Protein AF-R1EPR3-F1 (afdb_monomer_lite)

pLDDT: mean 77.54, std 15.3, range [40.56, 91.56]

Sequence (99 aa):
MSYSTKSEIQRMVKAALKPLYLKNEVSKDEYTDINMNISRRMYERIGDAASLADQRTREKWQQIATEEVDKAVKAVKTDGFSPRAESSTSEGVSLVNGS

Organism: Botryosphaeria parva (strain UCR-NP2) (NCBI:txid1287680)

Secondary structure (DSSP, 8-state):
--HHHHHHHHHHHHHHHHHHHHTTSS-HHHHHHHHHHHHHHHHHHHHHTT-TTSHHHHHHHHHHHHHHHHHHHHHHHH---------------------

Structure (mmCIF, N/CA/C/O backbone):
data_AF-R1EPR3-F1
#
_entry.id   AF-R1EPR3-F1
#
loop_
_atom_site.group_PDB
_atom_site.id
_atom_site.type_symbol
_atom_site.label_atom_id
_atom_site.label_alt_id
_atom_site.label_comp_id
_atom_site.label_asym_id
_atom_site.label_entity_id
_atom_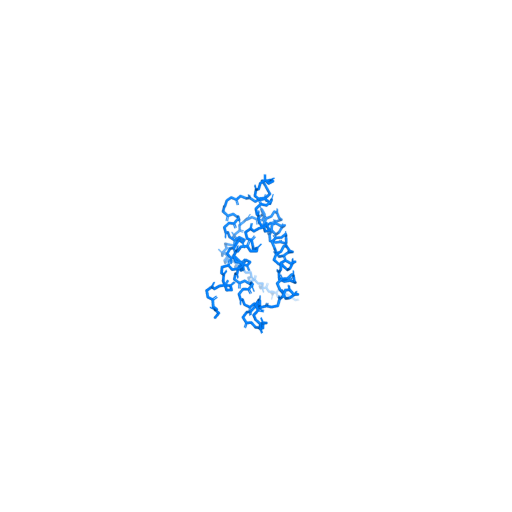site.label_seq_id
_atom_site.pdbx_PDB_ins_code
_atom_site.Cartn_x
_atom_site.Cartn_y
_atom_site.Cartn_z
_atom_site.occupancy
_atom_site.B_iso_or_equiv
_atom_site.auth_seq_id
_atom_site.auth_comp_id
_atom_site.auth_asym_id
_atom_site.auth_atom_id
_atom_site.pdbx_PDB_model_num
ATOM 1 N N . MET A 1 1 ? 18.721 -7.107 -6.214 1.00 60.59 1 MET A N 1
ATOM 2 C CA . MET A 1 1 ? 17.943 -5.853 -6.083 1.00 60.59 1 MET A CA 1
ATOM 3 C C . MET A 1 1 ? 18.691 -4.877 -5.181 1.00 60.59 1 MET A C 1
ATOM 5 O O . MET A 1 1 ? 19.071 -5.281 -4.083 1.00 60.59 1 MET A O 1
ATOM 9 N N . SER A 1 2 ? 18.932 -3.643 -5.632 1.00 66.12 2 SER A N 1
ATOM 10 C CA . SER A 1 2 ? 19.706 -2.635 -4.887 1.00 66.12 2 SER A CA 1
ATOM 11 C C . SER A 1 2 ? 19.004 -2.166 -3.610 1.00 66.12 2 SER A C 1
ATOM 13 O O . SER A 1 2 ? 17.774 -2.169 -3.528 1.00 66.12 2 SER A O 1
ATOM 15 N N . TYR A 1 3 ? 19.788 -1.722 -2.623 1.00 68.44 3 TYR A N 1
ATOM 16 C CA . TYR A 1 3 ? 19.282 -1.204 -1.346 1.00 68.44 3 TYR A CA 1
ATOM 17 C C . TYR A 1 3 ? 18.297 -0.041 -1.544 1.00 68.44 3 TYR A C 1
ATOM 19 O O . TYR A 1 3 ? 17.219 -0.044 -0.958 1.00 68.44 3 TYR A O 1
ATOM 27 N N . SER A 1 4 ? 18.598 0.878 -2.467 1.00 75.06 4 SER A N 1
ATOM 28 C CA . SER A 1 4 ? 17.740 2.025 -2.790 1.00 75.06 4 SER A CA 1
ATOM 29 C C . SER A 1 4 ? 16.340 1.613 -3.253 1.00 75.06 4 SER A C 1
ATOM 31 O O . SER A 1 4 ? 15.354 2.184 -2.799 1.00 75.06 4 SER A O 1
ATOM 33 N N . THR A 1 5 ? 16.230 0.576 -4.089 1.00 79.31 5 THR A N 1
ATOM 34 C CA . THR A 1 5 ? 14.937 0.039 -4.545 1.00 79.31 5 THR A CA 1
ATOM 35 C C . THR A 1 5 ? 14.155 -0.563 -3.383 1.00 79.31 5 THR A C 1
ATOM 37 O O . THR A 1 5 ? 12.953 -0.338 -3.271 1.00 79.31 5 THR A O 1
ATOM 40 N N . LYS A 1 6 ? 14.835 -1.278 -2.477 1.00 80.56 6 LYS A N 1
ATOM 41 C CA . LYS A 1 6 ? 14.188 -1.854 -1.294 1.00 80.56 6 LYS A CA 1
ATOM 42 C C . LYS A 1 6 ? 13.630 -0.773 -0.368 1.00 80.56 6 LYS A C 1
ATOM 44 O O . LYS A 1 6 ? 12.477 -0.852 0.048 1.00 80.56 6 LYS A O 1
ATOM 49 N N . SER A 1 7 ? 14.421 0.261 -0.091 1.00 84.44 7 SER A N 1
ATOM 50 C CA . SER A 1 7 ? 14.004 1.390 0.743 1.00 84.44 7 SER A CA 1
ATOM 51 C C . SER A 1 7 ? 12.894 2.228 0.106 1.00 84.44 7 SER A C 1
ATOM 53 O O . SER A 1 7 ? 12.068 2.788 0.827 1.00 84.44 7 SER A O 1
ATOM 55 N N . GLU A 1 8 ? 12.859 2.333 -1.225 1.00 85.69 8 GLU A N 1
ATOM 56 C CA . GLU A 1 8 ? 11.770 2.998 -1.949 1.00 85.69 8 GLU A CA 1
ATOM 57 C C . GLU A 1 8 ? 10.459 2.221 -1.773 1.00 85.69 8 GLU A C 1
ATOM 59 O O . GLU A 1 8 ? 9.487 2.774 -1.270 1.00 85.69 8 GLU A O 1
ATOM 64 N N . ILE A 1 9 ? 10.462 0.913 -2.056 1.00 86.50 9 ILE A N 1
ATOM 65 C CA . ILE A 1 9 ? 9.286 0.039 -1.902 1.00 86.50 9 ILE A CA 1
ATOM 66 C C . ILE A 1 9 ? 8.743 0.105 -0.474 1.00 86.50 9 ILE A C 1
ATOM 68 O O . ILE A 1 9 ? 7.547 0.313 -0.275 1.00 86.50 9 ILE A O 1
ATOM 72 N N . GLN A 1 10 ? 9.617 0.004 0.531 1.00 87.88 10 GLN A N 1
ATOM 73 C CA . GLN A 1 10 ? 9.196 0.123 1.927 1.00 87.88 10 GLN A CA 1
ATOM 74 C C . GLN A 1 10 ? 8.531 1.467 2.229 1.00 87.88 10 GLN A C 1
ATOM 76 O O . GLN A 1 10 ? 7.561 1.509 2.984 1.00 87.88 10 GLN A O 1
ATOM 81 N N . ARG A 1 11 ? 9.032 2.573 1.666 1.00 88.75 11 ARG A N 1
ATOM 82 C CA . ARG A 1 11 ? 8.404 3.890 1.837 1.00 88.75 11 ARG A CA 1
ATOM 83 C C . ARG A 1 11 ? 7.026 3.940 1.181 1.00 88.75 11 ARG A C 1
ATOM 85 O O . ARG A 1 11 ? 6.098 4.436 1.813 1.00 88.75 11 ARG A O 1
ATOM 92 N N . MET A 1 12 ? 6.876 3.378 -0.017 1.00 89.88 12 MET A N 1
ATOM 93 C CA . MET A 1 12 ? 5.605 3.341 -0.752 1.00 89.88 12 MET A CA 1
ATOM 94 C C . MET A 1 12 ? 4.533 2.543 0.001 1.00 89.88 12 MET A C 1
ATOM 96 O O . MET A 1 12 ? 3.410 3.021 0.161 1.00 89.88 12 MET A O 1
ATOM 100 N N . VAL A 1 13 ? 4.891 1.363 0.519 1.00 90.69 13 VAL A N 1
ATOM 101 C CA . VAL A 1 13 ? 3.980 0.496 1.287 1.00 90.69 13 VAL A CA 1
ATOM 102 C C . VAL A 1 13 ? 3.591 1.147 2.616 1.00 90.69 13 VAL A C 1
ATOM 104 O O . VAL A 1 13 ? 2.409 1.217 2.949 1.00 90.69 13 VAL A O 1
ATOM 107 N N . LYS A 1 14 ? 4.557 1.716 3.351 1.00 91.12 14 LYS A N 1
ATOM 108 C CA . LYS A 1 14 ? 4.275 2.460 4.591 1.00 91.12 14 LYS A CA 1
ATOM 109 C C . LYS A 1 14 ? 3.375 3.671 4.348 1.00 91.12 14 LYS A C 1
ATOM 111 O O . LYS A 1 14 ? 2.505 3.944 5.168 1.00 91.12 14 LYS A O 1
ATOM 116 N N . ALA A 1 15 ? 3.571 4.399 3.247 1.00 91.31 15 ALA A N 1
ATOM 117 C CA . ALA A 1 15 ? 2.736 5.547 2.899 1.00 91.31 15 ALA A CA 1
ATOM 118 C C . ALA A 1 15 ? 1.276 5.140 2.645 1.00 91.31 15 ALA A C 1
ATOM 120 O O . ALA A 1 15 ? 0.377 5.853 3.082 1.00 91.31 15 ALA A O 1
ATOM 121 N N . ALA A 1 16 ? 1.047 3.982 2.017 1.00 91.00 16 ALA A N 1
ATOM 122 C CA . ALA A 1 16 ? -0.289 3.425 1.813 1.00 91.00 16 ALA A CA 1
ATOM 123 C C . ALA A 1 16 ? -0.928 2.911 3.118 1.00 91.00 16 ALA A C 1
ATOM 125 O O . ALA A 1 16 ? -2.115 3.120 3.349 1.00 91.00 16 ALA A O 1
ATOM 126 N N . LEU A 1 17 ? -0.143 2.288 4.003 1.00 88.88 17 LEU A N 1
ATOM 127 C CA . LEU A 1 17 ? -0.640 1.750 5.276 1.00 88.88 17 LEU A CA 1
ATOM 128 C C . LEU A 1 17 ? -0.902 2.816 6.346 1.00 88.88 17 LEU A C 1
ATOM 130 O O . LEU A 1 17 ? -1.816 2.672 7.156 1.00 88.88 17 LEU A O 1
ATOM 134 N N . LYS A 1 18 ? -0.110 3.893 6.375 1.00 90.12 18 LYS A N 1
ATOM 135 C CA . LYS A 1 18 ? -0.209 4.960 7.381 1.00 90.12 18 LYS A CA 1
ATOM 136 C C . LYS A 1 18 ? -1.631 5.522 7.557 1.00 90.12 18 LYS A C 1
ATOM 138 O O . LYS A 1 18 ? -2.075 5.575 8.703 1.00 90.12 18 LYS A O 1
ATOM 143 N N . PRO A 1 19 ? -2.368 5.935 6.506 1.00 90.88 19 PRO A N 1
ATOM 144 C CA . PRO A 1 19 ? -3.731 6.438 6.676 1.00 90.88 19 PRO A CA 1
ATOM 145 C C . PRO A 1 19 ? -4.698 5.385 7.232 1.00 90.88 19 PRO A C 1
ATOM 147 O O . PRO A 1 19 ? -5.620 5.754 7.948 1.00 90.88 19 PRO A O 1
ATOM 150 N N . LEU A 1 20 ? -4.487 4.097 6.954 1.00 89.00 20 LEU A N 1
ATOM 151 C CA . LEU A 1 20 ? -5.343 3.009 7.444 1.00 89.00 20 LEU A CA 1
ATOM 152 C C . LEU A 1 20 ? -5.112 2.756 8.936 1.00 89.00 20 LEU A C 1
ATOM 154 O O . LEU A 1 20 ? -6.063 2.615 9.699 1.00 89.00 20 LEU A O 1
ATOM 158 N N . TYR A 1 21 ? -3.850 2.799 9.370 1.00 89.75 21 TYR A N 1
ATOM 159 C CA . TYR A 1 21 ? -3.500 2.724 10.788 1.00 89.75 21 TYR A CA 1
ATOM 160 C C . TYR A 1 21 ? -4.061 3.916 11.573 1.00 89.75 21 TYR A C 1
ATOM 162 O O . TYR A 1 21 ? -4.648 3.746 12.635 1.00 89.75 21 TYR A O 1
ATOM 170 N N . LEU A 1 22 ? -3.955 5.132 11.021 1.00 90.06 22 LEU A N 1
ATOM 171 C CA . LEU A 1 22 ? -4.525 6.337 11.639 1.00 90.06 22 LEU A CA 1
ATOM 172 C C . LEU A 1 22 ? -6.056 6.280 11.753 1.00 90.06 22 LEU A C 1
ATOM 174 O O . LEU A 1 22 ? -6.622 6.838 12.689 1.00 90.06 22 LEU A O 1
ATOM 178 N N . LYS A 1 23 ? -6.724 5.594 10.822 1.00 89.81 23 LYS A N 1
ATOM 179 C CA . LYS A 1 23 ? -8.171 5.349 10.855 1.00 89.81 23 LYS A CA 1
ATOM 180 C C . LYS A 1 23 ? -8.575 4.175 11.757 1.00 89.81 23 LYS A C 1
ATOM 182 O O . LYS A 1 23 ? -9.762 3.879 11.828 1.00 89.81 23 LYS A O 1
ATOM 187 N N . ASN A 1 24 ? -7.627 3.523 12.441 1.00 86.50 24 ASN A N 1
ATOM 188 C CA . ASN A 1 24 ? -7.844 2.286 13.204 1.00 86.50 24 ASN A CA 1
ATOM 189 C C . ASN A 1 24 ? -8.485 1.166 12.364 1.00 86.50 24 ASN A C 1
ATOM 191 O O . ASN A 1 24 ? -9.222 0.330 12.874 1.00 86.50 24 ASN A O 1
ATOM 195 N N . GLU A 1 25 ? -8.211 1.148 11.057 1.00 86.81 25 GLU A N 1
ATOM 196 C CA . GLU A 1 25 ? -8.666 0.075 10.169 1.00 86.81 25 GLU A CA 1
ATOM 197 C C . GLU A 1 25 ? -7.747 -1.146 10.203 1.00 86.81 25 GLU A C 1
ATOM 199 O O . GLU A 1 25 ? -8.148 -2.206 9.730 1.00 86.81 25 GLU A O 1
ATOM 204 N N . VAL A 1 26 ? -6.533 -0.974 10.731 1.00 88.19 26 VAL A N 1
ATOM 205 C CA . VAL A 1 26 ? -5.547 -2.028 10.971 1.00 88.19 26 VAL A CA 1
ATOM 206 C C . VAL A 1 26 ? -4.900 -1.840 12.336 1.00 88.19 26 VAL A C 1
ATOM 208 O O . VAL A 1 26 ? -4.520 -0.731 12.718 1.00 88.19 26 VAL A O 1
ATOM 211 N N . SER A 1 27 ? -4.726 -2.944 13.042 1.00 89.38 27 SER A N 1
ATOM 212 C CA . SER A 1 27 ? -3.964 -3.068 14.276 1.00 89.38 27 SER A CA 1
ATOM 213 C C . SER A 1 27 ? -2.465 -3.040 13.992 1.00 89.38 27 SER A C 1
ATOM 215 O O . SER A 1 27 ? -2.010 -3.176 12.857 1.00 89.38 27 SER A O 1
ATOM 217 N N . LYS A 1 28 ? -1.657 -2.887 15.041 1.00 88.44 28 LYS A N 1
ATOM 218 C CA . LYS A 1 28 ? -0.191 -2.868 14.925 1.00 88.44 28 LYS A CA 1
ATOM 219 C C . LYS A 1 28 ? 0.383 -4.174 14.352 1.00 88.44 28 LYS A C 1
ATOM 221 O O . LYS A 1 28 ? 1.312 -4.127 13.541 1.00 88.44 28 LYS A O 1
ATOM 226 N N . ASP A 1 29 ? -0.158 -5.315 14.765 1.00 88.19 29 ASP A N 1
ATOM 227 C CA . ASP A 1 29 ? 0.227 -6.631 14.252 1.00 88.19 29 ASP A CA 1
ATOM 228 C C . ASP A 1 29 ? -0.133 -6.768 12.768 1.00 88.19 29 ASP A C 1
ATOM 230 O O . ASP A 1 29 ? 0.744 -7.024 11.945 1.00 88.19 29 ASP A O 1
ATOM 234 N N . GLU A 1 30 ? -1.377 -6.449 12.404 1.00 88.69 30 GLU A N 1
ATOM 235 C CA . GLU A 1 30 ? -1.870 -6.465 11.018 1.00 88.69 30 GLU A CA 1
ATOM 236 C C . GLU A 1 30 ? -1.076 -5.506 10.126 1.00 88.69 30 GLU A C 1
ATOM 238 O O . GLU A 1 30 ? -0.683 -5.853 9.017 1.00 88.69 30 GLU A O 1
ATOM 243 N N . TYR A 1 31 ? -0.751 -4.312 10.625 1.00 89.69 31 TYR A N 1
ATOM 244 C CA . TYR A 1 31 ? 0.111 -3.359 9.931 1.00 89.69 31 TYR A CA 1
ATOM 245 C C . TYR A 1 31 ? 1.467 -3.981 9.587 1.00 89.69 31 TYR A C 1
ATOM 247 O O . TYR A 1 31 ? 1.986 -3.777 8.489 1.00 89.69 31 TYR A O 1
ATOM 255 N N . THR A 1 32 ? 2.056 -4.722 10.526 1.00 90.00 32 THR A N 1
ATOM 256 C CA . THR A 1 32 ? 3.378 -5.330 10.354 1.00 90.00 32 THR A CA 1
ATOM 257 C C . THR A 1 32 ? 3.308 -6.491 9.369 1.00 90.00 32 THR A C 1
ATOM 259 O O . THR A 1 32 ? 4.140 -6.557 8.461 1.00 90.00 32 THR A O 1
ATOM 262 N N . ASP A 1 33 ? 2.286 -7.336 9.491 1.00 89.81 33 ASP A N 1
ATOM 263 C CA . ASP A 1 33 ? 2.062 -8.479 8.610 1.00 89.81 33 ASP A CA 1
ATOM 264 C C . ASP A 1 33 ? 1.791 -8.035 7.166 1.00 89.81 33 ASP A C 1
ATOM 266 O O . ASP A 1 33 ? 2.514 -8.421 6.242 1.00 89.81 33 ASP A O 1
ATOM 270 N N . ILE A 1 34 ? 0.860 -7.093 6.973 1.00 90.31 34 ILE A N 1
ATOM 271 C CA . ILE A 1 34 ? 0.551 -6.515 5.661 1.00 90.31 34 ILE A CA 1
ATOM 272 C C . ILE A 1 34 ? 1.790 -5.822 5.091 1.00 90.31 34 ILE A C 1
ATOM 274 O O . ILE A 1 34 ? 2.154 -6.052 3.938 1.00 90.31 34 ILE A O 1
ATOM 278 N N . ASN A 1 35 ? 2.503 -5.013 5.882 1.00 89.94 35 ASN A N 1
ATOM 279 C CA . ASN A 1 35 ? 3.719 -4.353 5.409 1.00 89.94 35 ASN A CA 1
ATOM 280 C C . ASN A 1 35 ? 4.762 -5.369 4.916 1.00 89.94 35 ASN A C 1
ATOM 282 O O . ASN A 1 35 ? 5.395 -5.138 3.883 1.00 89.94 35 ASN A O 1
ATOM 286 N N . MET A 1 36 ? 4.943 -6.490 5.621 1.00 89.88 36 MET A N 1
ATOM 287 C CA . MET A 1 36 ? 5.862 -7.554 5.212 1.00 89.88 36 MET A CA 1
ATOM 288 C C . MET A 1 36 ? 5.377 -8.287 3.957 1.00 89.88 36 MET A C 1
ATOM 290 O O . MET A 1 36 ? 6.162 -8.467 3.022 1.00 89.88 36 MET A O 1
ATOM 294 N N . ASN A 1 37 ? 4.099 -8.661 3.906 1.00 90.19 37 ASN A N 1
ATOM 295 C CA . ASN A 1 37 ? 3.506 -9.402 2.796 1.00 90.19 37 ASN A CA 1
ATOM 296 C C . ASN A 1 37 ? 3.558 -8.598 1.489 1.00 90.19 37 ASN A C 1
ATOM 298 O O . ASN A 1 37 ? 4.083 -9.064 0.475 1.00 90.19 37 ASN A O 1
ATOM 302 N N . ILE A 1 38 ? 3.111 -7.342 1.540 1.00 90.94 38 ILE A N 1
ATOM 303 C CA . ILE A 1 38 ? 3.087 -6.450 0.381 1.00 90.94 38 ILE A CA 1
ATOM 304 C C . ILE A 1 38 ? 4.508 -6.104 -0.058 1.00 90.94 38 ILE A C 1
ATOM 306 O O . ILE A 1 38 ? 4.803 -6.168 -1.249 1.00 90.94 38 ILE A O 1
ATOM 310 N N . SER A 1 39 ? 5.422 -5.817 0.880 1.00 88.69 39 SER A N 1
ATOM 311 C CA . SER A 1 39 ? 6.832 -5.582 0.533 1.00 88.69 39 SER A CA 1
ATOM 312 C C . SER A 1 39 ? 7.424 -6.773 -0.222 1.00 88.69 39 SER A C 1
ATOM 314 O O . SER A 1 39 ? 8.090 -6.574 -1.235 1.00 88.69 39 SER A O 1
ATOM 316 N N . ARG A 1 40 ? 7.145 -8.008 0.224 1.00 88.31 40 ARG A N 1
ATOM 317 C CA . ARG A 1 40 ? 7.613 -9.232 -0.439 1.00 88.31 40 ARG A CA 1
ATOM 318 C C . ARG A 1 40 ? 7.076 -9.352 -1.865 1.00 88.31 40 ARG A C 1
ATOM 320 O O . ARG A 1 40 ? 7.877 -9.505 -2.782 1.00 88.31 40 ARG A O 1
ATOM 327 N N . ARG A 1 41 ? 5.765 -9.181 -2.061 1.00 88.50 41 ARG A N 1
ATOM 328 C CA . ARG A 1 41 ? 5.142 -9.212 -3.397 1.00 88.50 41 ARG A CA 1
ATOM 329 C C . ARG A 1 41 ? 5.714 -8.148 -4.329 1.00 88.50 41 ARG A C 1
ATOM 331 O O . ARG A 1 41 ? 5.945 -8.400 -5.507 1.00 88.50 41 ARG A O 1
ATOM 338 N N . MET A 1 42 ? 5.954 -6.952 -3.804 1.00 86.88 42 MET A N 1
ATOM 339 C CA . MET A 1 42 ? 6.548 -5.855 -4.565 1.00 86.88 42 MET A CA 1
ATOM 340 C C . MET A 1 42 ? 7.991 -6.179 -4.970 1.00 86.88 42 MET A C 1
ATOM 342 O O . MET A 1 42 ? 8.382 -5.880 -6.095 1.00 86.88 42 MET A O 1
ATOM 346 N N . TYR A 1 43 ? 8.774 -6.835 -4.104 1.00 85.06 43 TYR A N 1
ATOM 347 C CA . TYR A 1 43 ? 10.120 -7.293 -4.462 1.00 85.06 43 TYR A CA 1
ATOM 348 C C . TYR A 1 43 ? 10.114 -8.341 -5.565 1.00 85.06 43 TYR A C 1
ATOM 350 O O . TYR A 1 43 ? 10.954 -8.256 -6.453 1.00 85.06 43 TYR A O 1
ATOM 358 N N . GLU A 1 44 ? 9.186 -9.296 -5.521 1.00 84.81 44 GLU A N 1
ATOM 359 C CA . GLU A 1 44 ? 9.045 -10.315 -6.565 1.00 84.81 44 GLU A CA 1
ATOM 360 C C . GLU A 1 44 ? 8.723 -9.641 -7.902 1.00 84.81 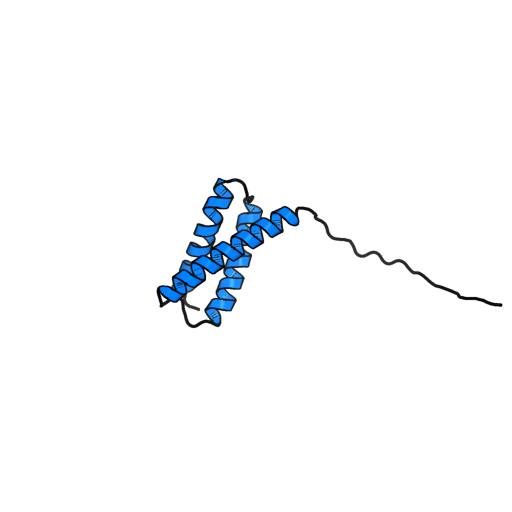44 GLU A C 1
ATOM 362 O O . GLU A 1 44 ? 9.474 -9.766 -8.865 1.00 84.81 44 GLU A O 1
ATOM 367 N N . ARG A 1 45 ? 7.692 -8.788 -7.936 1.00 82.69 45 ARG A N 1
ATOM 368 C CA . ARG A 1 45 ? 7.255 -8.193 -9.201 1.00 82.69 45 ARG A CA 1
ATOM 369 C C . ARG A 1 45 ? 8.188 -7.108 -9.763 1.00 82.69 45 ARG A C 1
ATOM 371 O O . ARG A 1 45 ? 8.279 -6.978 -10.978 1.00 82.69 45 ARG A O 1
ATOM 378 N N . ILE A 1 46 ? 8.870 -6.318 -8.927 1.00 80.25 46 ILE A N 1
ATOM 379 C CA . ILE A 1 46 ? 9.887 -5.337 -9.377 1.00 80.25 46 ILE A CA 1
ATOM 380 C C . ILE A 1 46 ? 11.232 -6.036 -9.648 1.00 80.25 46 ILE A C 1
ATOM 382 O O . ILE A 1 46 ? 12.064 -5.529 -10.395 1.00 80.25 46 ILE A O 1
ATOM 386 N N . GLY A 1 47 ? 11.476 -7.197 -9.036 1.00 69.19 47 GLY A N 1
ATOM 387 C CA . GLY A 1 47 ? 12.609 -8.058 -9.372 1.00 69.19 47 GLY A CA 1
ATOM 388 C C . GLY A 1 47 ? 12.526 -8.546 -10.817 1.00 69.19 47 GLY A C 1
ATOM 389 O O . GLY A 1 47 ? 13.542 -8.534 -11.507 1.00 69.19 47 GLY A O 1
ATOM 390 N N . ASP A 1 48 ? 11.309 -8.863 -11.269 1.00 62.62 48 ASP A N 1
ATOM 391 C CA . ASP A 1 48 ? 11.007 -9.234 -12.655 1.00 62.62 48 ASP A CA 1
ATOM 392 C C . ASP A 1 48 ? 10.825 -8.021 -13.592 1.00 62.62 48 ASP A C 1
ATOM 394 O O . ASP A 1 48 ? 11.214 -8.065 -14.759 1.00 62.62 48 ASP A O 1
ATOM 398 N N . ALA A 1 49 ? 10.258 -6.909 -13.106 1.00 59.53 49 ALA A N 1
ATOM 399 C CA . ALA A 1 49 ? 10.060 -5.684 -13.885 1.00 59.53 49 ALA A CA 1
ATOM 400 C C . ALA A 1 49 ? 11.217 -4.695 -13.672 1.00 59.53 49 ALA A C 1
ATOM 402 O O . ALA A 1 49 ? 11.276 -4.018 -12.650 1.00 59.53 49 ALA A O 1
ATOM 403 N N . ALA A 1 50 ? 12.113 -4.592 -14.655 1.00 56.84 50 ALA A N 1
ATOM 404 C CA . ALA A 1 50 ? 13.321 -3.761 -14.666 1.00 56.84 50 ALA A CA 1
ATOM 405 C C . ALA A 1 50 ? 13.205 -2.382 -13.958 1.00 56.84 50 ALA A C 1
ATOM 407 O O . ALA A 1 50 ? 12.950 -1.362 -14.582 1.00 56.84 50 ALA A O 1
ATOM 408 N N . SER A 1 51 ? 13.511 -2.357 -12.655 1.00 66.81 51 SER A N 1
ATOM 409 C CA . SER A 1 51 ? 13.810 -1.203 -11.787 1.00 66.81 51 SER A CA 1
ATOM 410 C C . SER A 1 51 ? 12.757 -0.081 -11.625 1.00 66.81 51 SER A C 1
ATOM 412 O O . SER A 1 51 ? 12.006 0.289 -12.517 1.00 66.81 51 SER A O 1
ATOM 414 N N . LEU A 1 52 ? 12.773 0.559 -10.450 1.00 72.88 52 LEU A N 1
ATOM 415 C CA . LEU A 1 52 ? 12.019 1.787 -10.141 1.00 72.88 52 LEU A CA 1
ATOM 416 C C . LEU A 1 52 ? 12.686 3.068 -10.692 1.00 72.88 52 LEU A C 1
ATOM 418 O O . LEU A 1 52 ? 12.509 4.141 -10.120 1.00 72.88 52 LEU A O 1
ATOM 422 N N . ALA A 1 53 ? 13.505 2.968 -11.743 1.00 73.88 53 ALA A N 1
ATOM 423 C CA . ALA A 1 53 ? 14.234 4.117 -12.282 1.00 73.88 53 ALA A CA 1
ATOM 424 C C . ALA A 1 53 ? 13.298 5.134 -12.960 1.00 73.88 53 ALA A C 1
ATOM 426 O O . ALA A 1 53 ? 13.485 6.341 -12.811 1.00 73.88 53 ALA A O 1
ATOM 427 N N . ASP A 1 54 ? 12.260 4.653 -13.647 1.00 82.31 54 ASP A N 1
ATOM 428 C CA . ASP A 1 54 ? 11.300 5.503 -14.346 1.00 82.31 54 ASP A CA 1
ATOM 429 C C . ASP A 1 54 ? 10.197 6.025 -13.427 1.00 82.31 54 ASP A C 1
ATOM 431 O O . ASP A 1 54 ? 9.571 5.276 -12.671 1.00 82.31 54 ASP A O 1
ATOM 435 N N . GLN A 1 55 ? 9.873 7.313 -13.575 1.00 82.50 55 GLN A N 1
ATOM 436 C CA . GLN A 1 55 ? 8.770 7.947 -12.852 1.00 82.50 55 GLN A CA 1
ATOM 437 C C . GLN A 1 55 ? 7.440 7.226 -13.097 1.00 82.50 55 GLN A C 1
ATOM 439 O O . GLN A 1 55 ? 6.740 6.898 -12.144 1.00 82.50 55 GLN A O 1
ATOM 444 N N . ARG A 1 56 ? 7.141 6.891 -14.356 1.00 85.81 56 ARG A N 1
ATOM 445 C CA . ARG A 1 56 ? 5.911 6.183 -14.740 1.00 85.81 56 ARG A CA 1
ATOM 446 C C . ARG A 1 56 ? 5.810 4.805 -14.085 1.00 85.81 56 ARG A C 1
ATOM 448 O O . ARG A 1 56 ? 4.738 4.385 -13.655 1.00 85.81 56 ARG A O 1
ATOM 455 N N . THR A 1 57 ? 6.938 4.103 -13.999 1.00 82.88 57 THR A N 1
ATOM 456 C CA . THR A 1 57 ? 7.025 2.796 -13.344 1.00 82.88 57 THR A CA 1
ATOM 457 C C . THR A 1 57 ? 6.808 2.956 -11.842 1.00 82.88 57 THR A C 1
ATOM 459 O O . THR A 1 57 ? 5.983 2.239 -11.281 1.00 82.88 57 THR A O 1
ATOM 462 N N . ARG A 1 58 ? 7.442 3.946 -11.196 1.00 83.81 58 ARG A N 1
ATOM 463 C CA . ARG A 1 58 ? 7.197 4.275 -9.778 1.00 83.81 58 ARG A CA 1
ATOM 464 C C . ARG A 1 58 ? 5.736 4.599 -9.490 1.00 83.81 58 ARG A C 1
ATOM 466 O O . ARG A 1 58 ? 5.192 4.070 -8.528 1.00 83.81 58 ARG A O 1
ATOM 473 N N . GLU A 1 59 ? 5.088 5.412 -10.316 1.00 88.56 59 GLU A N 1
ATOM 474 C CA . GLU A 1 59 ? 3.671 5.758 -10.143 1.00 88.56 59 GLU A CA 1
ATOM 475 C C . GLU A 1 59 ? 2.775 4.523 -10.234 1.00 88.56 59 GLU A C 1
ATOM 477 O O . GLU A 1 59 ? 1.953 4.290 -9.348 1.00 88.56 59 GLU A O 1
ATOM 482 N N . LYS A 1 60 ? 3.005 3.666 -11.235 1.00 87.81 60 LYS A N 1
ATOM 483 C CA . LYS A 1 60 ? 2.295 2.388 -11.362 1.00 87.81 60 LYS A CA 1
ATOM 484 C C . LYS A 1 60 ? 2.490 1.512 -10.122 1.00 87.81 60 LYS A C 1
ATOM 486 O O . LYS A 1 60 ? 1.526 0.960 -9.599 1.00 87.81 60 LYS A O 1
ATOM 491 N N . TRP A 1 61 ? 3.719 1.407 -9.617 1.00 87.00 61 TRP A N 1
ATOM 492 C CA . TRP A 1 61 ? 4.006 0.653 -8.396 1.00 87.00 61 TRP A CA 1
ATOM 493 C C . TRP A 1 61 ? 3.357 1.268 -7.155 1.00 87.00 61 TRP A C 1
ATOM 495 O O . TRP A 1 61 ? 2.915 0.528 -6.283 1.00 87.00 61 TRP A O 1
ATOM 505 N N . GLN A 1 62 ? 3.230 2.593 -7.081 1.00 88.69 62 GLN A N 1
ATOM 506 C CA . GLN A 1 62 ? 2.538 3.269 -5.982 1.00 88.69 62 GLN A CA 1
ATOM 507 C C . GLN A 1 62 ? 1.040 2.957 -5.977 1.00 88.69 62 GLN A C 1
ATOM 509 O O . GLN A 1 62 ? 0.468 2.720 -4.909 1.00 88.69 62 GLN A O 1
ATOM 514 N N . GLN A 1 63 ? 0.418 2.919 -7.158 1.00 90.69 63 GLN A N 1
ATOM 515 C CA . GLN A 1 63 ? -0.981 2.516 -7.303 1.00 90.69 63 GLN A CA 1
ATOM 516 C C . GLN A 1 63 ? -1.166 1.051 -6.901 1.00 90.69 63 GLN A C 1
ATOM 518 O O . GLN A 1 63 ? -1.984 0.764 -6.033 1.00 90.69 63 GLN A O 1
ATOM 523 N N . ILE A 1 64 ? -0.327 0.150 -7.428 1.00 89.75 64 ILE A N 1
ATOM 524 C CA . ILE A 1 64 ? -0.365 -1.279 -7.084 1.00 89.75 64 ILE A CA 1
ATOM 525 C C . ILE A 1 64 ? -0.174 -1.485 -5.576 1.00 89.75 64 ILE A C 1
ATOM 527 O O . ILE A 1 64 ? -0.918 -2.245 -4.970 1.00 89.75 64 ILE A O 1
ATOM 531 N N . ALA A 1 65 ? 0.781 -0.795 -4.945 1.00 89.75 65 ALA A N 1
ATOM 532 C CA . ALA A 1 65 ? 0.998 -0.896 -3.503 1.00 89.75 65 ALA A CA 1
ATOM 533 C C . ALA A 1 65 ? -0.250 -0.486 -2.712 1.00 89.75 65 ALA A C 1
ATOM 535 O O . ALA A 1 65 ? -0.633 -1.173 -1.771 1.00 89.75 65 ALA A O 1
ATOM 536 N N . THR A 1 66 ? -0.892 0.614 -3.109 1.00 91.12 66 THR A N 1
ATOM 537 C CA . THR A 1 66 ? -2.120 1.102 -2.467 1.00 91.12 66 THR A CA 1
ATOM 538 C C . THR A 1 66 ? -3.263 0.100 -2.614 1.00 91.12 66 THR A C 1
ATOM 540 O O . THR A 1 66 ? -3.920 -0.222 -1.628 1.00 91.12 66 THR A O 1
ATOM 543 N N . GLU A 1 67 ? -3.471 -0.431 -3.818 1.00 91.56 67 GLU A N 1
ATOM 544 C CA . GLU A 1 67 ? -4.509 -1.430 -4.086 1.00 91.56 67 GLU A CA 1
ATOM 545 C C . GLU A 1 67 ? -4.277 -2.733 -3.322 1.00 91.56 67 GLU A C 1
ATOM 547 O O . GLU A 1 67 ? -5.210 -3.295 -2.756 1.00 91.56 67 GLU A O 1
ATOM 552 N N . GLU A 1 68 ? -3.045 -3.238 -3.304 1.00 91.00 68 GLU A N 1
ATOM 553 C CA . GLU A 1 68 ? -2.733 -4.489 -2.618 1.00 91.00 68 GLU A CA 1
ATOM 554 C C . GLU A 1 68 ? -2.831 -4.323 -1.095 1.00 91.00 68 GLU A C 1
ATOM 556 O O . GLU A 1 68 ? -3.311 -5.233 -0.422 1.00 91.00 68 GLU A O 1
ATOM 561 N N . VAL A 1 69 ? -2.457 -3.157 -0.551 1.00 90.00 69 VAL A N 1
ATOM 562 C CA . VAL A 1 69 ? -2.692 -2.824 0.861 1.00 90.00 69 VAL A CA 1
ATOM 563 C C . VAL A 1 69 ? -4.189 -2.790 1.164 1.00 90.00 69 VAL A C 1
ATOM 565 O O . VAL A 1 69 ? -4.613 -3.438 2.113 1.00 90.00 69 VAL A O 1
ATOM 568 N N . ASP A 1 70 ? -5.002 -2.100 0.362 1.00 90.12 70 ASP A N 1
ATOM 569 C CA . ASP A 1 70 ? -6.458 -2.043 0.561 1.00 90.12 70 ASP A CA 1
ATOM 570 C C . ASP A 1 70 ? -7.094 -3.442 0.518 1.00 90.12 70 ASP A C 1
ATOM 572 O O . ASP A 1 70 ? -7.874 -3.801 1.402 1.00 90.12 70 ASP A O 1
ATOM 576 N N . LYS A 1 71 ? -6.693 -4.279 -0.449 1.00 88.94 71 LYS A N 1
ATOM 577 C CA . LYS A 1 71 ? -7.116 -5.685 -0.523 1.00 88.94 71 LYS A CA 1
ATOM 578 C C . LYS A 1 71 ? -6.691 -6.475 0.709 1.00 88.94 71 LYS A C 1
ATOM 580 O O . LYS A 1 71 ? -7.496 -7.247 1.215 1.00 88.94 71 LYS A O 1
ATOM 585 N N . ALA A 1 72 ? -5.461 -6.301 1.188 1.00 88.62 72 ALA A N 1
ATOM 586 C CA . ALA A 1 72 ? -4.966 -7.006 2.364 1.00 88.62 72 ALA A CA 1
ATOM 587 C C . ALA A 1 72 ? -5.696 -6.568 3.641 1.00 88.62 72 ALA A C 1
ATOM 589 O O . ALA A 1 72 ? -6.074 -7.415 4.439 1.00 88.62 72 ALA A O 1
ATOM 590 N N . VAL A 1 73 ? -5.983 -5.274 3.803 1.00 87.06 73 VAL A N 1
ATOM 591 C CA . VAL A 1 73 ? -6.801 -4.771 4.918 1.00 87.06 73 VAL A CA 1
ATOM 592 C C . VAL A 1 73 ? -8.218 -5.321 4.852 1.00 87.06 73 VAL A C 1
ATOM 594 O O . VAL A 1 73 ? -8.757 -5.766 5.862 1.00 87.06 73 VAL A O 1
ATOM 597 N N . LYS A 1 74 ? -8.830 -5.336 3.664 1.00 86.69 74 LYS A N 1
ATOM 598 C CA . LYS A 1 74 ? -10.142 -5.960 3.468 1.00 86.69 74 LYS A CA 1
ATOM 599 C C . LYS A 1 74 ? -10.102 -7.441 3.808 1.00 86.69 74 LYS A C 1
ATOM 601 O O . LYS A 1 74 ? -10.986 -7.878 4.531 1.00 86.69 74 LYS A O 1
ATOM 606 N N . ALA A 1 75 ? -9.083 -8.166 3.339 1.00 84.44 75 ALA A N 1
ATOM 607 C CA . ALA A 1 75 ? -8.860 -9.578 3.634 1.00 84.44 75 ALA A CA 1
ATOM 608 C C . ALA A 1 75 ? -8.787 -9.811 5.142 1.00 84.44 75 ALA A C 1
ATOM 610 O O . ALA A 1 75 ? -9.556 -10.597 5.658 1.00 84.44 75 ALA A O 1
ATOM 611 N N . VAL A 1 76 ? -7.970 -9.053 5.865 1.00 80.19 76 VAL A N 1
ATOM 612 C CA . VAL A 1 76 ? -7.855 -9.146 7.325 1.00 80.19 76 VAL A CA 1
ATOM 613 C C . VAL A 1 76 ? -9.191 -8.881 8.034 1.00 80.19 76 VAL A C 1
ATOM 615 O O . VAL A 1 76 ? -9.566 -9.608 8.948 1.00 80.19 76 VAL A O 1
ATOM 618 N N . LYS A 1 77 ? -9.970 -7.898 7.570 1.00 72.44 77 LYS A N 1
ATOM 619 C CA . LYS A 1 77 ? -11.299 -7.599 8.128 1.00 72.44 77 LYS A CA 1
ATOM 620 C C . LYS A 1 77 ? -12.348 -8.668 7.814 1.00 72.44 77 LYS A C 1
ATOM 622 O O . LYS A 1 77 ? -13.226 -8.902 8.639 1.00 72.44 77 LYS A O 1
ATOM 627 N N . THR A 1 78 ? -12.294 -9.292 6.635 1.00 65.56 78 THR A N 1
ATOM 628 C CA . THR A 1 78 ? -13.183 -10.416 6.293 1.00 65.56 78 THR A CA 1
ATOM 629 C C . THR A 1 78 ? -12.720 -11.733 6.913 1.00 65.56 78 THR A C 1
ATOM 631 O O . THR A 1 78 ? -13.551 -12.605 7.140 1.00 65.56 78 THR A O 1
ATOM 634 N N . ASP A 1 79 ? -11.429 -11.864 7.209 1.00 55.41 79 ASP A N 1
ATOM 635 C CA . ASP A 1 79 ? -10.778 -13.040 7.794 1.00 55.41 79 ASP A CA 1
ATOM 636 C C . ASP A 1 79 ? -10.633 -12.918 9.322 1.00 55.41 79 ASP A C 1
ATOM 638 O O . ASP A 1 79 ? -9.983 -13.733 9.967 1.00 55.41 79 ASP A O 1
ATOM 642 N N . GLY A 1 80 ? -11.370 -11.988 9.950 1.00 50.22 80 GLY A N 1
ATOM 643 C CA . GLY A 1 80 ? -11.680 -12.014 11.389 1.00 50.22 80 GLY A CA 1
ATOM 644 C C . GLY A 1 80 ? -12.393 -13.300 11.855 1.00 50.22 80 GLY A C 1
ATOM 645 O O . GLY A 1 80 ? -12.799 -13.402 13.011 1.00 50.22 80 GLY A O 1
ATOM 646 N N . PHE A 1 81 ? -12.533 -14.290 10.972 1.00 40.56 81 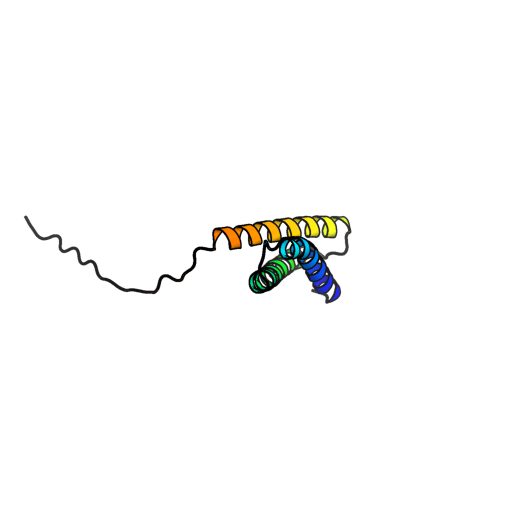PHE A N 1
ATOM 647 C CA . PHE A 1 81 ? -12.881 -15.670 11.255 1.00 40.56 81 PHE A CA 1
ATOM 648 C C . PHE A 1 81 ? -11.616 -16.555 11.242 1.00 40.56 81 PHE A C 1
ATOM 650 O O . PHE A 1 81 ? -11.350 -17.304 10.308 1.00 40.56 81 PHE A O 1
ATOM 657 N N . SER A 1 82 ? -10.835 -16.493 12.320 1.00 50.03 82 SER A N 1
ATOM 658 C CA . SER A 1 82 ? -9.997 -17.630 12.744 1.00 50.03 82 SER A CA 1
ATOM 659 C C . SER A 1 82 ? -10.908 -18.762 13.274 1.00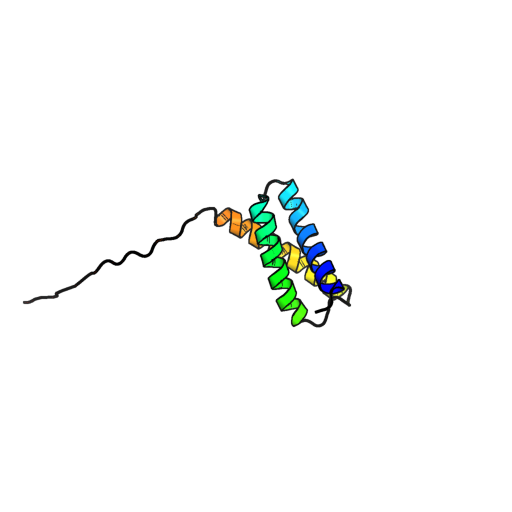 50.03 82 SER A C 1
ATOM 661 O O . SER A 1 82 ? -12.025 -18.441 13.683 1.00 50.03 82 SER A O 1
ATOM 663 N N . PRO A 1 83 ? -10.486 -20.044 13.398 1.00 48.88 83 PRO A N 1
ATOM 664 C CA . PRO A 1 83 ? -9.117 -20.552 13.349 1.00 48.88 83 PRO A CA 1
ATOM 665 C C . PRO A 1 83 ? -8.949 -21.848 12.520 1.00 48.88 83 PRO A C 1
ATOM 667 O O . PRO A 1 83 ? -9.887 -22.457 12.019 1.00 48.88 83 PRO A O 1
ATOM 670 N N . ARG A 1 84 ? -7.697 -22.299 12.432 1.00 48.41 84 ARG A N 1
ATOM 671 C CA . ARG A 1 84 ? -7.283 -23.711 12.407 1.00 48.41 84 ARG A CA 1
ATOM 672 C C . ARG A 1 84 ? -8.403 -24.719 12.759 1.00 48.41 84 ARG A C 1
ATOM 674 O O . ARG A 1 84 ? -8.681 -24.919 13.933 1.00 48.41 84 ARG A O 1
ATOM 681 N N . ALA A 1 85 ? -8.945 -25.412 11.760 1.00 49.41 85 ALA A N 1
ATOM 682 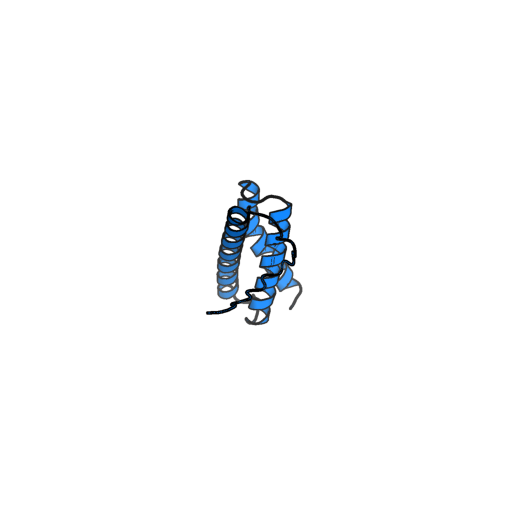C CA . ALA A 1 85 ? -9.397 -26.795 11.924 1.00 49.41 85 ALA A CA 1
ATOM 683 C C . ALA A 1 85 ? -8.149 -27.663 11.687 1.00 49.41 85 ALA A C 1
ATOM 685 O O . ALA A 1 85 ? -7.663 -27.778 10.567 1.00 49.41 85 ALA A O 1
ATOM 686 N N . GLU A 1 86 ? -7.358 -27.959 12.715 1.00 46.12 86 GLU A N 1
ATOM 687 C CA . GLU A 1 86 ? -7.535 -29.146 13.5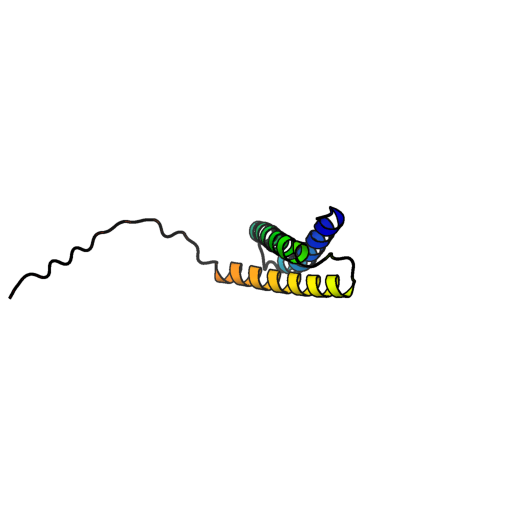58 1.00 46.12 86 GLU A CA 1
ATOM 688 C C . GLU A 1 86 ? -7.726 -30.392 12.694 1.00 46.12 86 GLU A C 1
ATOM 690 O O . GLU A 1 86 ? -8.812 -30.711 12.217 1.00 46.12 86 GLU A O 1
ATOM 695 N N . SER A 1 87 ? -6.608 -31.086 12.491 1.00 54.66 87 SER A N 1
ATOM 696 C CA . SER A 1 87 ? -6.582 -32.498 12.156 1.00 54.66 87 SER A CA 1
ATOM 697 C C . SER A 1 87 ? -7.529 -33.256 13.086 1.00 54.66 87 SER A C 1
ATOM 699 O O . SER A 1 87 ? -7.350 -33.230 14.301 1.00 54.66 87 SER A O 1
ATOM 701 N N . SER A 1 88 ? -8.503 -33.971 12.535 1.00 47.81 88 SER A N 1
ATOM 702 C CA . SER A 1 88 ? -9.173 -35.070 13.229 1.00 47.81 88 SER A CA 1
ATOM 703 C C . SER A 1 88 ? -9.673 -36.083 12.209 1.00 47.81 88 SER A C 1
ATOM 705 O O . SER A 1 88 ? -10.665 -35.887 11.516 1.00 47.81 88 SER A O 1
ATOM 707 N N . THR A 1 89 ? -8.899 -37.162 12.113 1.00 56.34 89 THR A N 1
ATOM 708 C CA . THR A 1 89 ? -9.316 -38.524 11.784 1.00 56.34 89 THR A CA 1
ATOM 709 C C . THR A 1 89 ? -10.760 -38.798 12.191 1.00 56.34 89 THR A C 1
ATOM 711 O O . THR A 1 89 ? -11.100 -38.555 13.345 1.00 56.34 89 THR A O 1
ATOM 714 N N . SER A 1 90 ? -11.571 -39.380 11.305 1.00 47.44 90 SER A N 1
ATOM 715 C CA . SER A 1 90 ? -12.650 -40.307 11.678 1.00 47.44 90 SER A CA 1
ATOM 716 C C . SER A 1 90 ? -13.137 -41.086 10.458 1.00 47.44 90 SER A C 1
ATOM 718 O O . SER A 1 90 ? -13.499 -40.522 9.428 1.00 47.44 90 SER A O 1
ATOM 720 N N . GLU A 1 91 ? -13.080 -42.403 10.611 1.00 57.31 91 GLU A N 1
ATOM 721 C CA . GLU A 1 91 ? -13.500 -43.457 9.699 1.00 57.31 91 GLU A CA 1
ATOM 722 C C . GLU A 1 91 ? -14.977 -43.369 9.297 1.00 57.31 91 GLU A C 1
ATOM 724 O O . GLU A 1 91 ? -15.842 -42.976 10.075 1.00 57.31 91 GLU A O 1
ATOM 729 N N . GLY A 1 92 ? -15.264 -43.844 8.086 1.00 49.41 92 GLY A N 1
ATOM 730 C CA . GLY A 1 92 ? -16.613 -44.107 7.603 1.00 49.41 92 GLY A CA 1
ATOM 731 C C . GLY A 1 92 ? -16.609 -45.320 6.682 1.00 49.41 92 GLY A C 1
ATOM 732 O O . GLY A 1 92 ? -16.735 -45.185 5.469 1.00 49.41 92 GLY A O 1
ATOM 733 N N . VAL A 1 93 ? -16.420 -46.508 7.261 1.00 60.66 93 VAL A N 1
ATOM 734 C CA . VAL A 1 93 ? -16.742 -47.792 6.623 1.00 60.66 93 VAL A CA 1
ATOM 735 C C . VAL A 1 93 ? -18.199 -47.748 6.156 1.00 60.66 93 VAL A C 1
ATOM 737 O O . VAL A 1 93 ? -19.108 -47.595 6.967 1.00 60.66 93 VAL A O 1
ATOM 740 N N . SER A 1 94 ? -18.435 -47.914 4.855 1.00 54.91 94 SER A N 1
ATOM 741 C CA . SER A 1 94 ? -19.738 -48.336 4.335 1.00 54.91 94 SER A CA 1
ATOM 742 C C . SER A 1 94 ? -19.610 -49.751 3.801 1.00 54.91 94 SER A C 1
ATOM 744 O O . SER A 1 94 ? -19.274 -49.992 2.644 1.00 54.91 94 SER A O 1
ATOM 746 N N . LEU A 1 95 ? -19.874 -50.690 4.707 1.00 57.47 95 LEU A N 1
ATOM 747 C CA . LEU A 1 95 ? -20.396 -52.006 4.379 1.00 57.47 95 LEU A CA 1
ATOM 748 C C . LEU A 1 95 ? -21.747 -51.804 3.684 1.00 57.47 95 LEU A C 1
ATOM 750 O O . LEU A 1 95 ? -22.717 -51.414 4.329 1.00 57.47 95 LEU A O 1
ATOM 754 N N . VAL A 1 96 ? -21.823 -52.095 2.389 1.00 61.66 96 VAL A N 1
ATOM 755 C CA . VAL A 1 96 ? -23.098 -52.404 1.732 1.00 61.66 96 VAL A CA 1
ATOM 756 C C . VAL A 1 96 ? -23.165 -53.923 1.632 1.00 61.66 96 VAL A C 1
ATOM 758 O O . VAL A 1 96 ? -22.471 -54.563 0.844 1.00 61.66 96 VAL A O 1
ATOM 761 N N . ASN A 1 97 ? -23.938 -54.487 2.555 1.00 50.81 97 ASN A N 1
ATOM 762 C CA . ASN A 1 97 ? -24.318 -55.886 2.617 1.00 50.81 97 ASN A CA 1
ATOM 763 C C . ASN A 1 97 ? -25.707 -56.035 1.986 1.00 50.81 97 ASN A C 1
ATOM 765 O O . ASN A 1 97 ? -26.594 -55.244 2.290 1.00 50.81 97 ASN A O 1
ATOM 769 N N . GLY A 1 98 ? -25.835 -57.060 1.142 1.00 57.38 98 GLY A N 1
ATOM 770 C CA . GLY A 1 98 ? -27.013 -57.895 0.885 1.00 57.38 98 GLY A CA 1
ATOM 771 C C . GLY A 1 98 ? -28.405 -57.264 0.802 1.00 57.38 98 GLY A C 1
ATOM 772 O O . GLY A 1 98 ? -28.976 -56.852 1.808 1.00 57.38 98 GLY A O 1
ATOM 773 N N . SER A 1 99 ? -29.079 -57.455 -0.330 1.00 55.00 99 SER A N 1
ATOM 774 C CA . SER A 1 99 ? -29.914 -58.648 -0.594 1.00 55.00 99 SER A CA 1
ATOM 775 C C . SER A 1 99 ? -30.403 -58.642 -2.038 1.00 55.00 99 SER A C 1
ATOM 777 O O . SER A 1 99 ? -30.610 -57.532 -2.574 1.00 55.00 99 SER A O 1
#

Radius of gyration: 21.2 Å; chains: 1; bounding box: 50×67×30 Å

Foldseek 3Di:
DDPVQLVLLLVLLCVLCVVCVVVVLDDPVLSVVLSVVLSVVLCVVCVVVPDPPDPVVSVVSSVVSNVSSVVSSVVVVVVPDDDDPDDDDDDDDDDPDDD